Protein AF-A0A948FPT0-F1 (afdb_monomer_lite)

Sequence (54 aa):
MYDKSGKVVGQESLTESIFNDDFINESLIHEYYLLQRSNARHVIACTKGRGEVQ

pLDDT: mean 92.07, std 4.39, range [80.88, 98.06]

Structure (mmCIF, N/CA/C/O backbone):
data_AF-A0A948FPT0-F1
#
_entry.id   AF-A0A948FPT0-F1
#
loop_
_atom_site.group_PDB
_atom_site.id
_atom_site.type_symbol
_atom_site.label_atom_id
_atom_site.label_alt_id
_atom_site.label_comp_id
_atom_site.label_asym_id
_atom_site.label_entity_id
_atom_site.label_seq_id
_atom_site.pdbx_PDB_ins_code
_atom_site.Cartn_x
_atom_site.Cartn_y
_atom_site.Cartn_z
_atom_site.occupancy
_atom_site.B_iso_or_equiv
_atom_site.auth_seq_id
_atom_site.auth_comp_id
_atom_site.auth_asym_id
_atom_site.auth_atom_id
_atom_site.pdbx_PDB_model_num
ATOM 1 N N . MET A 1 1 ? -17.471 10.747 18.437 1.00 83.00 1 MET A N 1
ATOM 2 C CA . MET A 1 1 ? -18.044 11.672 17.438 1.00 83.00 1 MET A CA 1
ATOM 3 C C . MET A 1 1 ? -17.992 13.084 17.977 1.00 83.00 1 MET A C 1
ATOM 5 O O . MET A 1 1 ? -18.388 13.302 19.117 1.00 83.00 1 MET A O 1
ATOM 9 N N . TYR A 1 2 ? -17.488 14.018 17.178 1.00 90.00 2 TYR A N 1
ATOM 10 C CA . TYR A 1 2 ? -17.340 15.423 17.550 1.00 90.00 2 TYR A CA 1
ATOM 11 C C . TYR A 1 2 ? -18.117 16.303 16.570 1.00 90.00 2 TYR A C 1
ATOM 13 O O . TYR A 1 2 ? -18.172 15.994 15.382 1.00 90.00 2 TYR A O 1
ATOM 21 N N . ASP A 1 3 ? -18.712 17.381 17.071 1.00 87.81 3 ASP A N 1
ATOM 22 C CA . ASP A 1 3 ? -19.360 18.404 16.249 1.00 87.81 3 ASP A CA 1
ATOM 23 C C . ASP A 1 3 ? -18.306 19.349 15.644 1.00 87.81 3 ASP A C 1
ATOM 25 O O . ASP A 1 3 ? -17.161 19.396 16.100 1.00 87.81 3 ASP A O 1
ATOM 29 N N . LYS A 1 4 ? -18.697 20.181 14.675 1.00 90.00 4 LYS A N 1
ATOM 30 C CA . LYS A 1 4 ? -17.858 21.237 14.077 1.00 90.00 4 LYS A CA 1
ATOM 31 C C . LYS A 1 4 ? -17.341 22.246 15.104 1.00 90.00 4 LYS A C 1
ATOM 33 O O . LYS A 1 4 ? -16.335 22.904 14.869 1.00 90.00 4 LYS A O 1
ATOM 38 N N . SER A 1 5 ? -18.018 22.352 16.243 1.00 88.44 5 SER A N 1
ATOM 39 C CA . SER A 1 5 ? -17.611 23.173 17.386 1.00 88.44 5 SER A CA 1
ATOM 40 C C . SER A 1 5 ? -16.677 22.445 18.365 1.00 88.44 5 SER A C 1
ATOM 42 O O . SER A 1 5 ? -16.365 22.988 19.419 1.00 88.44 5 SER A O 1
ATOM 44 N N . GLY A 1 6 ? -16.255 21.212 18.065 1.00 82.38 6 GLY A N 1
ATOM 45 C CA . GLY A 1 6 ? -15.332 20.422 18.889 1.00 82.38 6 GLY A CA 1
ATOM 46 C C . GLY A 1 6 ? -15.971 19.738 20.102 1.00 82.38 6 GLY A C 1
ATOM 47 O O . GLY A 1 6 ? -15.270 19.114 20.895 1.00 82.38 6 GLY A O 1
ATOM 48 N N . LYS A 1 7 ? -17.296 19.819 20.264 1.00 87.25 7 LYS A N 1
ATOM 49 C CA . LYS A 1 7 ? -18.013 19.152 21.359 1.00 87.25 7 LYS A CA 1
ATOM 50 C C . LYS A 1 7 ? -18.199 17.664 21.053 1.00 87.25 7 LYS A C 1
ATOM 52 O O . LYS A 1 7 ? -18.582 17.319 19.940 1.00 87.25 7 LYS A O 1
ATOM 57 N N . VAL A 1 8 ? -17.972 16.793 22.041 1.00 88.38 8 VAL A N 1
ATOM 58 C CA . VAL A 1 8 ? -18.280 15.356 21.933 1.00 88.38 8 VAL A CA 1
ATOM 59 C C . VAL A 1 8 ? -19.798 15.182 21.838 1.00 88.38 8 VAL A C 1
ATOM 61 O O . VAL A 1 8 ? -20.528 15.610 22.730 1.00 88.38 8 VAL A O 1
ATOM 64 N N . VAL A 1 9 ? -20.268 14.570 20.754 1.00 89.31 9 VAL A N 1
ATOM 65 C CA . VAL A 1 9 ? -21.698 14.364 20.448 1.00 89.31 9 VAL A CA 1
ATOM 66 C C . VAL A 1 9 ? -22.128 12.921 20.699 1.00 89.31 9 VAL A C 1
ATOM 68 O O . VAL A 1 9 ? -23.307 12.646 20.877 1.00 89.31 9 VAL A O 1
ATOM 71 N N . GLY A 1 10 ? -21.177 11.992 20.747 1.00 86.88 10 GLY A N 1
ATOM 72 C CA . GLY A 1 10 ? -21.468 10.583 20.979 1.00 86.88 10 GLY A CA 1
ATOM 73 C C . GLY A 1 10 ? -20.220 9.720 20.902 1.00 86.88 10 GLY A C 1
ATOM 74 O O . GLY A 1 10 ? -19.169 10.171 20.435 1.00 86.88 10 GLY A O 1
ATOM 75 N N . GLN A 1 11 ? -20.343 8.480 21.351 1.00 86.75 11 GLN A N 1
ATOM 76 C CA . GLN A 1 11 ? -19.301 7.466 21.273 1.00 86.75 11 GLN A CA 1
ATOM 77 C C . GLN A 1 11 ? -19.853 6.280 20.485 1.00 86.75 11 GLN A C 1
ATOM 79 O O . GLN A 1 11 ? -20.962 5.835 20.757 1.00 86.75 11 GLN A O 1
ATOM 84 N N . GLU A 1 12 ? -19.082 5.808 19.509 1.00 87.19 12 GLU A N 1
ATOM 85 C CA . GLU A 1 12 ? -19.435 4.642 18.701 1.00 87.19 12 GLU A CA 1
ATOM 86 C C . GLU A 1 12 ? -18.595 3.452 19.134 1.00 87.19 12 GLU A C 1
ATOM 88 O O . GLU A 1 12 ? -17.393 3.588 19.380 1.00 87.19 12 GLU A O 1
ATOM 93 N N . SER A 1 13 ? -19.236 2.291 19.205 1.00 88.19 13 SER A N 1
ATOM 94 C CA . SER A 1 13 ? -18.554 1.015 19.375 1.00 88.19 13 SER A CA 1
ATOM 95 C C . SER A 1 13 ? -18.287 0.431 17.992 1.00 88.19 13 SER A C 1
ATOM 97 O O . SER A 1 13 ? -19.214 0.168 17.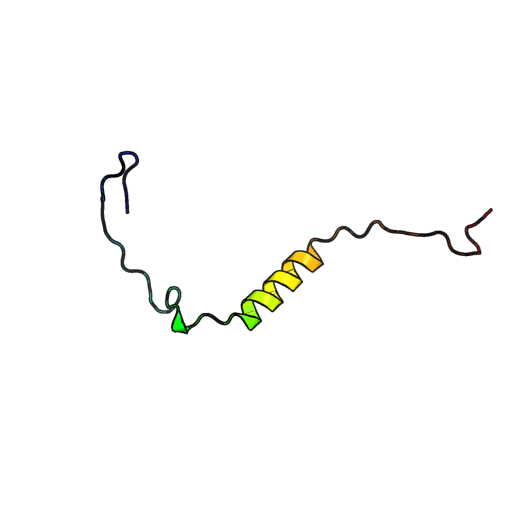227 1.00 88.19 13 SER A O 1
ATOM 99 N N . LEU A 1 14 ? -17.009 0.277 17.654 1.00 87.75 14 LEU A N 1
ATOM 100 C CA . LEU A 1 14 ? -16.581 -0.328 16.398 1.00 87.75 14 LEU A CA 1
ATOM 101 C C . LEU A 1 14 ? -16.434 -1.839 16.564 1.00 87.75 14 LEU A C 1
ATOM 103 O O . LEU A 1 14 ? -16.072 -2.328 17.631 1.00 87.75 14 LEU A O 1
ATOM 107 N N . THR A 1 15 ? -16.714 -2.583 15.496 1.00 91.25 15 THR A N 1
ATOM 108 C CA . THR A 1 15 ? -16.627 -4.043 15.518 1.00 91.25 15 THR A CA 1
ATOM 109 C C . THR A 1 15 ? -15.175 -4.505 15.629 1.00 91.25 15 THR A C 1
ATOM 111 O O . THR A 1 15 ? -14.338 -4.189 14.781 1.00 91.25 15 THR A O 1
ATOM 114 N N . GLU A 1 16 ? -14.900 -5.333 16.632 1.00 89.62 16 GLU A N 1
ATOM 115 C CA . GLU A 1 16 ? -13.560 -5.860 16.917 1.00 89.62 16 GLU A CA 1
ATOM 116 C C . GLU A 1 16 ? -13.003 -6.743 15.791 1.00 89.62 16 GLU A C 1
ATOM 118 O O . GLU A 1 16 ? -11.796 -6.854 15.636 1.00 89.62 16 GLU A O 1
ATOM 123 N N . SER A 1 17 ? -13.847 -7.329 14.937 1.00 90.94 17 SER A N 1
ATOM 124 C CA . SER A 1 17 ? -13.374 -8.131 13.798 1.00 90.94 17 SER A CA 1
ATOM 125 C C . SER A 1 17 ? -12.624 -7.320 12.735 1.00 90.94 17 SER A C 1
ATOM 127 O O . SER A 1 17 ? -11.970 -7.908 11.880 1.00 90.94 17 SER A O 1
ATOM 129 N N . ILE A 1 18 ? -12.775 -5.992 12.731 1.00 88.06 18 ILE A N 1
ATOM 130 C CA . ILE A 1 18 ? -12.152 -5.087 11.752 1.00 88.06 18 ILE A CA 1
ATOM 131 C C . ILE A 1 18 ? -11.166 -4.138 12.438 1.00 88.06 18 ILE A C 1
ATOM 133 O O . ILE A 1 18 ? -10.124 -3.831 11.869 1.00 88.06 18 ILE A O 1
ATOM 137 N N . PHE A 1 19 ? -11.494 -3.670 13.644 1.00 88.75 19 PHE A N 1
ATOM 138 C CA . PHE A 1 19 ? -10.765 -2.604 14.338 1.00 88.75 19 PHE A CA 1
ATOM 139 C C . PHE A 1 19 ? -9.983 -3.102 15.561 1.00 88.75 19 PHE A C 1
ATOM 141 O O . PHE A 1 19 ? -9.820 -2.357 16.523 1.00 88.75 19 PHE A O 1
ATOM 148 N N . ASN A 1 20 ? -9.536 -4.359 15.548 1.00 91.88 20 ASN A N 1
ATOM 149 C CA . ASN A 1 20 ? -8.670 -4.909 16.588 1.00 91.88 20 ASN A CA 1
ATOM 150 C C . ASN A 1 20 ? -7.213 -4.960 16.103 1.00 91.88 20 ASN A C 1
ATOM 152 O O . ASN A 1 20 ? -6.909 -5.541 15.057 1.00 91.88 20 ASN A O 1
ATOM 156 N N . ASP A 1 21 ? -6.327 -4.367 16.901 1.00 88.88 21 ASP A N 1
ATOM 157 C CA . ASP A 1 21 ? -4.897 -4.248 16.630 1.00 88.88 21 ASP A CA 1
ATOM 158 C C . ASP A 1 21 ? -4.167 -5.603 16.653 1.00 88.88 21 ASP A C 1
ATOM 160 O O . ASP A 1 21 ? -3.148 -5.762 15.980 1.00 88.88 21 ASP A O 1
ATOM 164 N N . ASP A 1 22 ? -4.717 -6.617 17.329 1.00 91.19 22 ASP A N 1
ATOM 165 C CA . ASP A 1 22 ? -4.161 -7.978 17.360 1.00 91.19 22 ASP A CA 1
ATOM 166 C C . ASP A 1 22 ? -4.143 -8.646 15.971 1.00 91.19 22 ASP A C 1
ATOM 168 O O . ASP A 1 22 ? -3.380 -9.583 15.732 1.00 91.19 22 ASP A O 1
ATOM 172 N N . PHE A 1 23 ? -4.979 -8.176 15.037 1.00 86.94 23 PHE A N 1
ATOM 173 C CA . PHE A 1 23 ? -5.047 -8.694 13.666 1.00 86.94 23 PHE A CA 1
ATOM 174 C C . PHE A 1 23 ? -4.158 -7.928 12.677 1.00 86.94 23 PHE A C 1
ATOM 176 O O . PHE A 1 23 ? -4.202 -8.198 11.471 1.00 86.94 23 PHE A O 1
ATOM 183 N N . ILE A 1 24 ? -3.336 -6.984 13.146 1.00 91.75 24 ILE A N 1
ATOM 184 C CA . ILE A 1 24 ? -2.408 -6.250 12.285 1.00 91.75 24 ILE A CA 1
ATOM 185 C C . ILE A 1 24 ? -1.263 -7.174 11.863 1.00 91.75 24 ILE A C 1
ATOM 187 O O . ILE A 1 24 ? -0.449 -7.618 12.668 1.00 91.75 24 ILE A O 1
ATOM 191 N N . ASN A 1 25 ? -1.167 -7.420 10.556 1.00 94.56 25 ASN A N 1
ATOM 192 C CA . ASN A 1 25 ? -0.045 -8.127 9.949 1.00 94.56 25 ASN A CA 1
ATOM 193 C C . ASN A 1 25 ? 0.812 -7.148 9.136 1.00 94.56 25 ASN A C 1
ATOM 195 O O . ASN A 1 25 ? 0.487 -6.808 7.996 1.00 94.56 25 ASN A O 1
ATOM 199 N N . GLU A 1 26 ? 1.919 -6.700 9.727 1.00 95.69 26 GLU A N 1
ATOM 200 C CA . GLU A 1 26 ? 2.819 -5.714 9.118 1.00 95.69 26 GLU A CA 1
ATOM 201 C C . GLU A 1 26 ? 3.434 -6.197 7.798 1.00 95.69 26 GLU A C 1
ATOM 203 O O . GLU A 1 26 ? 3.544 -5.421 6.847 1.00 95.69 26 GLU A O 1
ATOM 208 N N . SER A 1 27 ? 3.798 -7.481 7.707 1.00 97.38 27 SER A N 1
ATOM 209 C CA . SER A 1 27 ? 4.377 -8.061 6.490 1.00 97.38 27 SER A CA 1
ATOM 210 C C . SER A 1 27 ? 3.385 -8.017 5.329 1.00 97.38 27 SER A C 1
ATOM 212 O O . SER A 1 27 ? 3.735 -7.582 4.234 1.00 97.38 27 SER A O 1
ATOM 214 N N . LEU A 1 28 ? 2.124 -8.374 5.583 1.00 95.69 28 LEU A N 1
ATOM 215 C CA . LEU A 1 28 ? 1.072 -8.334 4.567 1.00 95.69 28 LEU A CA 1
ATOM 216 C C . LEU A 1 28 ? 0.793 -6.901 4.088 1.00 95.69 28 LEU A C 1
ATOM 218 O O . LEU A 1 28 ? 0.639 -6.660 2.889 1.00 95.69 28 LEU A O 1
ATOM 222 N N . IL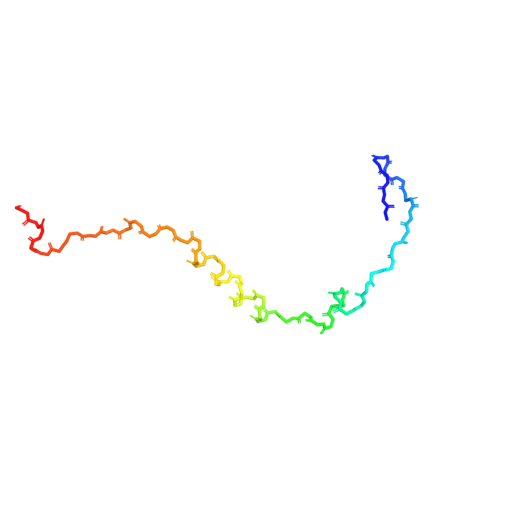E A 1 29 ? 0.762 -5.937 5.014 1.00 96.81 29 ILE A N 1
ATOM 223 C CA . ILE A 1 29 ? 0.588 -4.514 4.686 1.00 96.81 29 ILE A CA 1
ATOM 224 C C . ILE A 1 29 ? 1.743 -4.027 3.807 1.00 96.81 29 ILE A C 1
ATOM 226 O O . ILE A 1 29 ? 1.517 -3.342 2.806 1.00 96.81 29 ILE A O 1
ATOM 230 N N . HIS A 1 30 ? 2.976 -4.395 4.155 1.00 97.62 30 HIS A N 1
ATOM 231 C CA . HIS A 1 30 ? 4.164 -4.036 3.392 1.00 97.62 30 HIS A CA 1
ATOM 232 C C . HIS A 1 30 ? 4.105 -4.574 1.956 1.00 97.62 30 HIS A C 1
ATOM 234 O O . HIS A 1 30 ? 4.294 -3.816 1.001 1.00 97.62 30 HIS A O 1
ATOM 240 N N . GLU A 1 31 ? 3.798 -5.860 1.793 1.00 97.88 31 GLU A N 1
ATOM 241 C CA . GLU A 1 31 ? 3.676 -6.505 0.482 1.00 97.88 31 GLU A CA 1
ATOM 242 C C . GLU A 1 31 ? 2.597 -5.843 -0.378 1.00 97.88 31 GLU A C 1
ATOM 244 O O . GLU A 1 31 ? 2.838 -5.498 -1.540 1.00 97.88 31 GLU A O 1
ATOM 249 N N . TYR A 1 32 ? 1.423 -5.594 0.203 1.00 97.50 32 TYR A N 1
ATOM 250 C CA . TYR A 1 32 ? 0.329 -4.937 -0.502 1.00 97.50 32 TYR A CA 1
ATOM 251 C C . TYR A 1 32 ? 0.689 -3.506 -0.920 1.00 97.50 32 TYR A C 1
ATOM 253 O O . TYR A 1 32 ? 0.409 -3.091 -2.049 1.00 97.50 32 TYR A O 1
ATOM 261 N N . TYR A 1 33 ? 1.363 -2.755 -0.047 1.00 97.50 33 TYR A N 1
ATOM 262 C CA . TYR A 1 33 ? 1.822 -1.405 -0.357 1.00 97.50 33 TYR A CA 1
ATOM 263 C C . TYR A 1 33 ? 2.804 -1.390 -1.537 1.00 97.50 33 TYR A C 1
ATOM 265 O O . TYR A 1 33 ? 2.664 -0.574 -2.457 1.00 97.50 33 TYR A O 1
ATOM 273 N N . LEU A 1 34 ? 3.771 -2.313 -1.556 1.00 97.75 34 LEU A N 1
ATOM 274 C CA . LEU A 1 34 ? 4.704 -2.466 -2.673 1.00 97.75 34 LEU A CA 1
ATOM 275 C C . LEU A 1 34 ? 3.984 -2.810 -3.978 1.00 97.75 34 LEU A C 1
ATOM 277 O O . LEU A 1 34 ? 4.300 -2.220 -5.016 1.00 97.75 34 LEU A O 1
ATOM 281 N N . LEU A 1 35 ? 3.008 -3.719 -3.934 1.00 97.81 35 LEU A N 1
ATOM 282 C CA . LEU A 1 35 ? 2.205 -4.103 -5.094 1.00 97.81 35 LEU A CA 1
ATOM 283 C C . LEU A 1 35 ? 1.436 -2.905 -5.660 1.00 97.81 35 LEU A C 1
ATOM 285 O O . LEU A 1 35 ? 1.532 -2.616 -6.856 1.00 97.81 35 LEU A O 1
ATOM 289 N N . GLN A 1 36 ? 0.739 -2.154 -4.804 1.00 98.06 36 GLN A N 1
ATOM 290 C CA . GLN A 1 36 ? -0.023 -0.975 -5.216 1.00 98.06 36 GLN A CA 1
ATOM 291 C C . GLN A 1 36 ? 0.883 0.079 -5.870 1.00 98.06 36 GLN A C 1
ATOM 293 O O . GLN A 1 36 ? 0.581 0.582 -6.954 1.00 98.06 36 GLN A O 1
ATOM 298 N N . ARG A 1 37 ? 2.020 0.397 -5.240 1.00 96.88 37 ARG A N 1
ATOM 299 C CA . ARG A 1 37 ? 2.977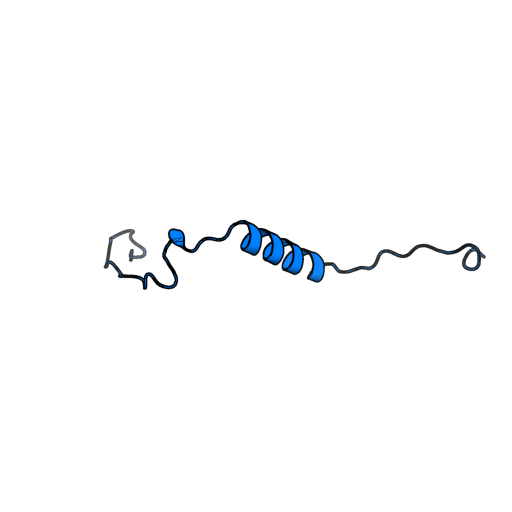 1.390 -5.755 1.00 96.88 37 ARG A CA 1
ATOM 300 C C . ARG A 1 37 ? 3.639 0.944 -7.052 1.00 96.88 37 ARG A C 1
ATOM 302 O O . ARG A 1 37 ? 3.829 1.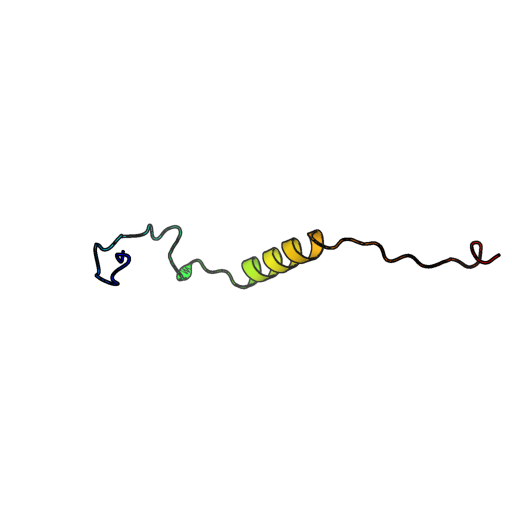762 -7.949 1.00 96.88 37 ARG A O 1
ATOM 309 N N . SER A 1 38 ? 3.976 -0.336 -7.164 1.00 96.31 38 SER A N 1
ATOM 310 C CA . SER A 1 38 ? 4.635 -0.887 -8.348 1.00 96.31 38 SER A CA 1
ATOM 311 C C . SER A 1 3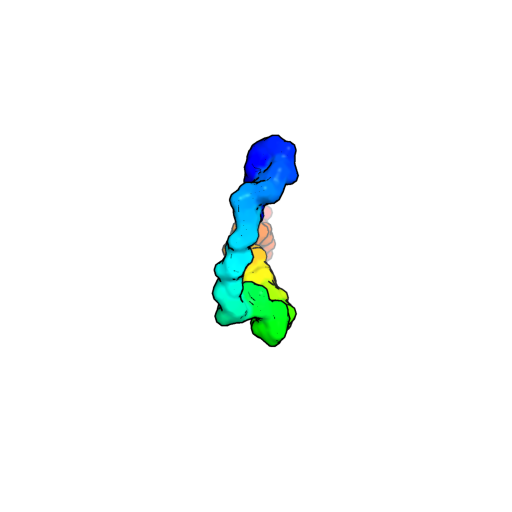8 ? 3.728 -0.868 -9.572 1.00 96.31 38 SER A C 1
ATOM 313 O O . SER A 1 38 ? 4.211 -0.551 -10.660 1.00 96.31 38 SER A O 1
ATOM 315 N N . ASN A 1 39 ? 2.437 -1.158 -9.385 1.00 96.38 39 ASN A N 1
ATOM 316 C CA . ASN A 1 39 ? 1.430 -1.180 -10.449 1.00 96.38 39 ASN A CA 1
ATOM 317 C C . ASN A 1 39 ? 1.019 0.220 -10.914 1.00 96.38 39 ASN A C 1
ATOM 319 O O . ASN A 1 39 ? 0.601 0.391 -12.053 1.00 96.38 39 ASN A O 1
ATOM 323 N N . ALA A 1 40 ? 1.183 1.235 -10.066 1.00 96.81 40 ALA A N 1
ATOM 324 C CA . ALA A 1 40 ? 0.943 2.625 -10.441 1.00 96.81 40 ALA A CA 1
ATOM 325 C C . ALA A 1 40 ? 2.050 3.224 -11.336 1.00 96.81 40 ALA A C 1
ATOM 327 O O . ALA A 1 40 ? 1.948 4.381 -11.747 1.00 96.81 40 ALA A O 1
ATOM 328 N N . ARG A 1 41 ? 3.132 2.485 -11.627 1.00 95.25 41 ARG A N 1
ATOM 329 C CA . ARG A 1 41 ? 4.238 2.991 -12.451 1.00 95.25 41 ARG A CA 1
ATOM 330 C C . ARG A 1 41 ? 3.829 3.108 -13.918 1.00 95.25 41 ARG A C 1
ATOM 332 O O . ARG A 1 41 ? 3.441 2.130 -14.545 1.00 95.25 41 ARG A O 1
ATOM 339 N N . HIS A 1 42 ? 4.031 4.294 -14.489 1.00 95.25 42 HIS A N 1
ATOM 340 C CA . HIS A 1 42 ? 3.921 4.528 -15.926 1.00 95.25 42 HIS A CA 1
ATOM 341 C C . HIS A 1 42 ? 5.299 4.363 -16.586 1.00 95.25 42 HIS A C 1
ATOM 343 O O . HIS A 1 42 ? 6.163 5.237 -16.487 1.00 95.25 42 HIS A O 1
ATOM 349 N N . VAL A 1 43 ? 5.535 3.210 -17.212 1.00 90.50 43 VAL A N 1
ATOM 350 C CA . VAL A 1 43 ? 6.850 2.845 -17.759 1.00 90.50 43 VAL A CA 1
ATOM 351 C C . VAL A 1 43 ? 7.015 3.424 -19.167 1.00 90.50 43 VAL A C 1
ATOM 353 O O . VAL A 1 43 ? 6.602 2.818 -20.147 1.00 90.50 43 VAL A O 1
ATOM 356 N N . ILE A 1 44 ? 7.625 4.608 -19.258 1.00 94.62 44 ILE A N 1
ATOM 357 C CA . ILE A 1 44 ? 7.933 5.302 -20.532 1.00 94.62 44 ILE A CA 1
ATOM 358 C C . ILE A 1 44 ? 9.421 5.331 -20.873 1.00 94.62 44 ILE A C 1
ATOM 360 O O . ILE A 1 44 ? 9.822 5.884 -21.895 1.00 94.62 44 ILE A O 1
ATOM 364 N N . ALA A 1 45 ? 10.254 4.764 -20.002 1.00 92.19 45 ALA A N 1
ATOM 365 C CA . ALA A 1 45 ? 11.680 4.681 -20.248 1.00 92.19 45 ALA A CA 1
ATOM 366 C C . ALA A 1 45 ? 11.945 3.702 -21.399 1.00 92.19 45 ALA A C 1
ATOM 368 O O . ALA A 1 45 ? 11.576 2.532 -21.329 1.00 92.19 45 ALA A O 1
ATOM 369 N N . CYS A 1 46 ? 12.608 4.190 -22.442 1.00 93.69 46 CYS A N 1
ATOM 370 C CA . CYS A 1 46 ? 13.112 3.390 -23.548 1.00 93.69 46 CYS A CA 1
ATOM 371 C C . CYS A 1 46 ? 14.497 3.903 -23.948 1.00 93.69 46 CYS A C 1
ATOM 373 O O . CYS A 1 46 ? 14.840 5.066 -23.722 1.00 93.69 46 CYS A O 1
ATOM 375 N N . THR A 1 47 ? 15.311 3.024 -24.517 1.00 94.69 47 THR A N 1
ATOM 376 C CA . THR A 1 47 ? 16.642 3.351 -25.028 1.00 94.69 47 THR A CA 1
ATOM 377 C C . THR A 1 47 ? 16.784 2.791 -26.431 1.00 94.69 47 THR A C 1
ATOM 379 O O . THR A 1 47 ? 16.143 1.799 -26.771 1.00 94.69 47 THR A O 1
ATOM 382 N N . LYS A 1 48 ? 17.623 3.439 -27.244 1.00 95.56 48 LYS A N 1
ATOM 383 C CA . LYS A 1 48 ? 17.916 2.953 -28.588 1.00 95.56 48 LYS A CA 1
ATOM 384 C C . LYS A 1 48 ? 18.911 1.798 -28.538 1.00 95.56 48 LYS A C 1
ATOM 386 O O . LYS A 1 48 ? 19.970 1.919 -27.920 1.00 95.56 48 LYS A O 1
ATOM 391 N N . GLY A 1 49 ? 18.595 0.702 -29.215 1.00 95.31 49 GLY A N 1
ATOM 392 C CA . GLY A 1 49 ? 19.524 -0.396 -29.473 1.00 95.31 49 GLY A CA 1
ATOM 393 C C . GLY A 1 49 ? 20.538 -0.061 -30.574 1.00 95.31 49 GLY A C 1
ATOM 394 O O . GLY A 1 49 ? 20.383 0.908 -31.313 1.00 95.31 49 GLY A O 1
ATOM 395 N N . ARG A 1 50 ? 21.571 -0.903 -30.745 1.00 91.50 50 ARG A N 1
ATOM 396 C CA . ARG A 1 50 ? 22.648 -0.683 -31.740 1.00 91.50 50 ARG A CA 1
ATOM 397 C C . ARG A 1 50 ? 22.140 -0.530 -33.184 1.00 91.50 50 ARG A C 1
ATOM 399 O O . ARG A 1 50 ? 22.784 0.149 -33.968 1.00 91.50 50 ARG A O 1
ATOM 406 N N . GLY A 1 51 ? 21.017 -1.165 -33.527 1.00 94.38 51 GLY A N 1
ATOM 407 C CA . GLY A 1 51 ? 20.391 -1.081 -34.855 1.00 94.38 51 GLY A CA 1
ATOM 408 C C . GLY A 1 51 ? 19.408 0.082 -35.041 1.00 94.38 51 GLY A C 1
ATOM 409 O O . GLY A 1 51 ? 18.907 0.269 -36.140 1.00 94.38 51 GLY A O 1
ATOM 410 N N . GLU A 1 52 ? 19.119 0.849 -33.988 1.00 94.62 52 GLU A N 1
ATOM 411 C CA . GLU A 1 52 ? 18.206 2.005 -34.016 1.00 94.62 52 GLU A CA 1
ATOM 412 C C . GLU A 1 52 ? 18.972 3.343 -34.053 1.00 94.62 52 GLU A C 1
ATOM 414 O O . GLU A 1 52 ? 18.373 4.425 -34.066 1.00 94.62 52 GLU A O 1
ATOM 419 N N . VAL A 1 53 ? 20.308 3.269 -34.040 1.00 89.94 53 VAL A N 1
ATOM 420 C CA . VAL A 1 53 ? 21.223 4.396 -34.234 1.00 89.94 53 VAL A CA 1
ATOM 421 C C . VAL A 1 53 ? 21.490 4.520 -35.735 1.00 89.94 53 VAL A C 1
ATOM 423 O O . VAL A 1 53 ? 22.020 3.587 -36.336 1.00 89.94 53 VAL A O 1
ATOM 426 N N . GLN A 1 54 ? 21.059 5.642 -36.321 1.00 80.88 54 GLN A N 1
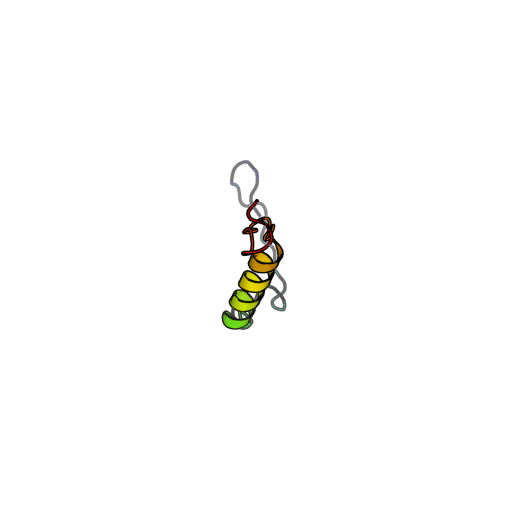ATOM 427 C CA . GLN A 1 54 ? 21.207 5.968 -37.744 1.00 80.88 54 GLN A CA 1
ATOM 428 C C . GLN A 1 54 ? 22.567 6.604 -38.035 1.00 80.88 54 GLN A C 1
ATOM 430 O O . GLN A 1 54 ? 23.032 7.387 -37.174 1.00 80.88 54 GLN A O 1
#

Radius of gyration: 24.14 Å; chains: 1; bounding box: 44×32×60 Å

Foldseek 3Di:
DADPVRHDPDDDDDDCVVPPPVPDDPVVVVVVVCVVVVVPDDDPDDDDDPVRPD

Secondary structure (DSSP, 8-state):
-B-TTS-B----PPPHHHH-GGG--HHHHHHHHHHHHHHT---------TTS--